Protein AF-A0A973RHQ4-F1 (afdb_monomer_lite)

Radius of gyration: 22.74 Å; chains: 1; bounding box: 66×50×47 Å

pLDDT: mean 82.03, std 20.17, range [34.41, 98.62]

Structure (mmCIF, N/CA/C/O backbone):
data_AF-A0A973RHQ4-F1
#
_entry.id   AF-A0A973RHQ4-F1
#
loop_
_atom_site.group_PDB
_atom_site.id
_atom_site.type_symbol
_atom_site.label_atom_id
_atom_site.label_alt_id
_atom_site.label_comp_id
_atom_site.label_asym_id
_atom_site.label_entity_id
_atom_site.label_seq_id
_atom_site.pdbx_PDB_ins_code
_atom_site.Cartn_x
_atom_site.Cartn_y
_atom_site.Cartn_z
_atom_site.occupancy
_atom_site.B_iso_or_equiv
_atom_site.auth_seq_id
_atom_site.auth_comp_id
_atom_site.auth_asym_id
_atom_site.auth_atom_id
_atom_site.pdbx_PDB_model_num
ATOM 1 N N . VAL A 1 1 ? -7.974 1.836 0.949 1.00 98.19 1 VAL A N 1
ATOM 2 C CA . VAL A 1 1 ? -6.810 2.090 0.070 1.00 98.19 1 VAL A CA 1
ATOM 3 C C . VAL A 1 1 ? -6.673 0.913 -0.870 1.00 98.19 1 VAL A C 1
ATOM 5 O O . VAL A 1 1 ? -6.621 -0.208 -0.385 1.00 98.19 1 VAL A O 1
ATOM 8 N N . CYS A 1 2 ? -6.648 1.154 -2.179 1.00 98.38 2 CYS A N 1
ATOM 9 C CA . CYS A 1 2 ? -6.473 0.110 -3.186 1.00 98.38 2 CYS A CA 1
ATOM 10 C C . CYS A 1 2 ? -5.189 0.371 -3.983 1.00 98.38 2 CYS A C 1
ATOM 12 O O . CYS A 1 2 ? -5.024 1.458 -4.533 1.00 98.38 2 CYS A O 1
ATOM 14 N N . GLY A 1 3 ? -4.282 -0.604 -3.999 1.00 98.25 3 GLY A N 1
ATOM 15 C CA . GLY A 1 3 ? -3.148 -0.677 -4.920 1.00 98.25 3 GLY A CA 1
ATOM 16 C C . GLY A 1 3 ? -3.445 -1.644 -6.065 1.00 98.25 3 GLY A C 1
ATOM 17 O O . GLY A 1 3 ? -4.442 -2.365 -6.027 1.00 98.25 3 GLY A O 1
ATOM 18 N N . HIS A 1 4 ? -2.582 -1.685 -7.078 1.00 98.62 4 HIS A N 1
ATOM 19 C CA . HIS A 1 4 ? -2.781 -2.563 -8.229 1.00 98.62 4 HIS A CA 1
ATOM 20 C C . HIS A 1 4 ? -1.465 -2.972 -8.897 1.00 98.62 4 HIS A C 1
ATOM 22 O O . HIS A 1 4 ? -0.461 -2.262 -8.793 1.00 98.62 4 HIS A O 1
ATOM 28 N N . SER A 1 5 ? -1.488 -4.100 -9.609 1.00 97.88 5 SER A N 1
ATOM 29 C CA . SER A 1 5 ? -0.369 -4.565 -10.436 1.00 97.88 5 SER A CA 1
ATOM 30 C C . SER A 1 5 ? -0.033 -3.547 -11.529 1.00 97.88 5 SER A C 1
ATOM 32 O O . SER A 1 5 ? -0.921 -2.843 -12.024 1.00 97.88 5 SER A O 1
ATOM 34 N N . GLY A 1 6 ? 1.230 -3.479 -11.953 1.00 96.38 6 GLY A N 1
ATOM 35 C CA . GLY A 1 6 ? 1.636 -2.602 -13.058 1.00 96.38 6 GLY A CA 1
ATOM 36 C C . GLY A 1 6 ? 1.546 -1.103 -12.736 1.00 96.38 6 GLY A C 1
ATOM 37 O O . GLY A 1 6 ? 1.461 -0.281 -13.645 1.00 96.38 6 GLY A O 1
ATOM 38 N N . CYS A 1 7 ? 1.544 -0.712 -11.456 1.00 97.56 7 CYS A N 1
ATOM 39 C CA . CYS A 1 7 ? 1.497 0.695 -11.065 1.00 97.56 7 CYS A CA 1
ATOM 40 C C . CYS A 1 7 ? 2.739 1.464 -11.544 1.00 97.56 7 CYS A C 1
ATOM 42 O O . CYS A 1 7 ? 3.828 1.315 -10.984 1.00 97.56 7 CYS A O 1
ATOM 44 N N . GLY A 1 8 ? 2.558 2.330 -12.547 1.00 96.44 8 GLY A N 1
ATOM 45 C CA . GLY A 1 8 ? 3.632 3.154 -13.111 1.00 96.44 8 GLY A CA 1
ATOM 46 C C . GLY A 1 8 ? 4.268 4.113 -12.099 1.00 96.44 8 GLY A C 1
ATOM 47 O O . GLY A 1 8 ? 5.448 4.421 -12.209 1.00 96.44 8 GLY A O 1
ATOM 48 N N . ALA A 1 9 ? 3.536 4.534 -11.060 1.00 95.62 9 ALA A N 1
ATOM 49 C CA . ALA A 1 9 ? 4.104 5.342 -9.979 1.00 95.62 9 ALA A CA 1
ATOM 50 C C . ALA A 1 9 ? 5.089 4.543 -9.110 1.00 95.62 9 ALA A C 1
ATOM 52 O O . ALA A 1 9 ? 6.131 5.071 -8.733 1.00 95.62 9 ALA A O 1
ATOM 53 N N . MET A 1 10 ? 4.783 3.272 -8.817 1.00 96.31 10 MET A N 1
ATOM 54 C CA . MET A 1 10 ? 5.698 2.391 -8.080 1.00 96.31 10 MET A CA 1
ATOM 55 C C . MET A 1 10 ? 6.918 2.040 -8.935 1.00 96.31 10 MET A C 1
ATOM 57 O O . MET A 1 10 ? 8.038 2.070 -8.438 1.00 96.31 10 MET A O 1
ATOM 61 N N . GLN A 1 11 ? 6.719 1.806 -10.236 1.00 95.19 11 GLN A N 1
ATOM 62 C CA . GLN A 1 11 ? 7.823 1.607 -11.177 1.00 95.19 11 GLN A CA 1
ATOM 63 C C . GLN A 1 11 ? 8.731 2.841 -11.251 1.00 95.19 11 GLN A C 1
ATOM 65 O O . GLN A 1 11 ? 9.949 2.718 -11.143 1.00 95.19 11 GLN A O 1
ATOM 70 N N . ALA A 1 12 ? 8.144 4.035 -11.374 1.00 93.50 12 ALA A N 1
ATOM 71 C CA . ALA A 1 12 ? 8.891 5.283 -11.354 1.00 93.50 12 ALA A CA 1
ATOM 72 C C . ALA A 1 12 ? 9.659 5.438 -10.038 1.00 93.50 12 ALA A C 1
ATOM 74 O O . ALA A 1 12 ? 10.835 5.768 -10.081 1.00 93.50 12 ALA A O 1
ATOM 75 N N . LEU A 1 13 ? 9.052 5.150 -8.883 1.00 92.06 13 LEU A N 1
ATOM 76 C CA . LEU A 1 13 ? 9.724 5.214 -7.580 1.00 92.06 13 LEU A CA 1
ATOM 77 C C . LEU A 1 13 ? 10.940 4.290 -7.475 1.00 92.06 13 LEU A C 1
ATOM 79 O O . LEU A 1 13 ? 11.978 4.730 -6.987 1.00 92.06 13 LEU A O 1
ATOM 83 N N . LEU A 1 14 ? 10.824 3.050 -7.954 1.00 92.31 14 LEU A N 1
ATOM 84 C CA . LEU A 1 14 ? 11.938 2.098 -7.991 1.00 92.31 14 LEU A CA 1
ATOM 85 C C . LEU A 1 14 ? 13.061 2.581 -8.916 1.00 92.31 14 LEU A C 1
ATOM 87 O O . LEU A 1 14 ? 14.230 2.527 -8.547 1.00 92.31 14 LEU A O 1
ATOM 91 N N . ALA A 1 15 ? 12.706 3.107 -10.090 1.00 88.31 15 ALA A N 1
ATOM 92 C CA . ALA A 1 15 ? 13.669 3.620 -11.063 1.00 88.31 15 ALA A CA 1
ATOM 93 C C . ALA A 1 15 ? 14.324 4.943 -10.632 1.00 88.31 15 ALA A C 1
ATOM 95 O O . ALA A 1 15 ? 15.446 5.234 -11.034 1.00 88.31 15 ALA A O 1
ATOM 96 N N . SER A 1 16 ? 13.631 5.752 -9.824 1.00 74.38 16 SER A N 1
ATOM 97 C CA . SER A 1 16 ? 14.055 7.113 -9.468 1.00 74.38 16 SER A CA 1
ATOM 98 C C . SER A 1 16 ? 15.206 7.165 -8.469 1.00 74.38 16 SER A C 1
ATOM 100 O O . SER A 1 16 ? 15.653 8.272 -8.183 1.00 74.38 16 SER A O 1
ATOM 102 N N . GLY A 1 17 ? 15.643 6.025 -7.910 1.00 59.28 17 GLY A N 1
ATOM 103 C CA . GLY A 1 17 ? 16.870 5.896 -7.116 1.00 59.28 17 GLY A CA 1
ATOM 104 C C . GLY A 1 17 ? 17.218 7.126 -6.276 1.00 59.28 17 GLY A C 1
ATOM 105 O O . GLY A 1 17 ? 18.283 7.688 -6.455 1.00 59.28 17 GLY A O 1
ATOM 106 N N . ALA A 1 18 ? 16.299 7.595 -5.426 1.00 51.12 18 ALA A N 1
ATOM 107 C CA . ALA A 1 18 ? 16.497 8.748 -4.545 1.00 51.12 18 ALA A CA 1
ATOM 108 C C . ALA A 1 18 ? 17.114 10.022 -5.177 1.00 51.12 18 ALA A C 1
ATOM 110 O O . ALA A 1 18 ? 17.717 10.776 -4.427 1.00 51.12 18 ALA A O 1
ATOM 111 N N . GLU A 1 19 ? 16.962 10.311 -6.476 1.00 50.84 19 GLU A N 1
ATOM 112 C CA . GLU A 1 19 ? 17.533 11.525 -7.089 1.00 50.84 19 GLU A CA 1
ATOM 113 C C . GLU A 1 19 ? 16.774 12.784 -6.615 1.00 50.84 19 GLU A C 1
ATOM 115 O O . GLU A 1 19 ? 15.674 13.087 -7.106 1.00 50.84 19 GLU A O 1
ATOM 120 N N . PRO A 1 20 ? 17.312 13.561 -5.652 1.00 52.47 20 PRO A N 1
ATOM 121 C CA . PRO A 1 20 ? 16.642 14.720 -5.094 1.00 52.47 20 PRO A CA 1
ATOM 122 C C . PRO A 1 20 ? 16.958 15.909 -6.007 1.00 52.47 20 PRO A C 1
ATOM 124 O O . PRO A 1 20 ? 17.849 16.704 -5.730 1.00 52.47 20 PRO A O 1
ATOM 127 N N . GLY A 1 21 ? 16.266 16.020 -7.143 1.00 56.09 21 GLY A N 1
ATOM 128 C CA . GLY A 1 21 ? 16.595 17.084 -8.102 1.00 56.09 21 GLY A CA 1
ATOM 129 C C . GLY A 1 21 ? 15.564 17.387 -9.183 1.00 56.09 21 GLY A C 1
ATOM 130 O O . GLY A 1 21 ? 15.474 18.532 -9.628 1.00 56.09 21 GLY A O 1
ATOM 131 N N . ALA A 1 22 ? 14.732 16.422 -9.584 1.00 61.78 22 ALA A N 1
ATOM 132 C CA . ALA A 1 22 ? 13.700 16.672 -10.586 1.00 61.78 22 ALA A CA 1
ATOM 133 C C . ALA A 1 22 ? 12.589 17.575 -10.012 1.00 61.78 22 ALA A C 1
ATOM 135 O O . ALA A 1 22 ? 11.753 17.144 -9.222 1.00 61.78 22 ALA A O 1
ATOM 136 N N . GLN A 1 23 ? 12.537 18.842 -10.432 1.00 70.94 23 GLN A N 1
ATOM 137 C CA . GLN A 1 23 ? 11.539 19.828 -9.980 1.00 70.94 23 GLN A CA 1
ATOM 138 C C . GLN A 1 23 ? 10.175 19.693 -10.690 1.00 70.94 23 GLN A C 1
ATOM 140 O O . GLN A 1 23 ? 9.426 20.663 -10.826 1.00 70.94 23 GLN A O 1
ATOM 145 N N . THR A 1 24 ? 9.811 18.493 -11.152 1.00 86.44 24 THR A N 1
ATOM 146 C CA . THR A 1 24 ? 8.516 18.280 -11.811 1.00 86.44 24 THR A CA 1
ATOM 147 C C . THR A 1 24 ? 7.395 18.118 -10.774 1.00 86.44 24 THR A C 1
ATOM 149 O O . THR A 1 24 ? 7.630 17.624 -9.665 1.00 86.44 24 THR A O 1
ATOM 152 N N . PRO A 1 25 ? 6.145 18.499 -11.099 1.00 89.12 25 PRO A N 1
ATOM 153 C CA . PRO A 1 25 ? 4.997 18.200 -10.242 1.00 89.12 25 PRO A CA 1
ATOM 154 C C . PRO A 1 25 ? 4.862 16.706 -9.915 1.00 89.12 25 PRO A C 1
ATOM 156 O O . PRO A 1 25 ? 4.522 16.360 -8.785 1.00 89.12 25 PRO A O 1
ATOM 159 N N . LEU A 1 26 ? 5.192 15.830 -10.871 1.00 87.19 26 LEU A N 1
ATOM 160 C CA . LEU A 1 26 ? 5.170 14.384 -10.672 1.00 87.19 26 LEU A CA 1
ATOM 161 C C . LEU A 1 26 ? 6.227 13.930 -9.660 1.00 87.19 26 LEU A C 1
ATOM 163 O O . LEU A 1 26 ? 5.889 13.216 -8.725 1.00 87.19 26 LEU A O 1
ATOM 167 N N . ALA A 1 27 ? 7.477 14.380 -9.781 1.00 86.50 27 ALA A N 1
ATOM 168 C CA . ALA A 1 27 ? 8.534 14.032 -8.828 1.00 86.50 27 ALA A CA 1
ATOM 169 C C . ALA A 1 27 ? 8.186 14.493 -7.403 1.00 86.50 27 ALA A C 1
ATOM 171 O O . ALA A 1 27 ? 8.344 13.750 -6.432 1.00 86.50 27 ALA A O 1
ATOM 172 N N . ARG A 1 28 ? 7.600 15.693 -7.282 1.00 88.56 28 ARG A N 1
ATOM 173 C CA . ARG A 1 28 ? 7.061 16.198 -6.015 1.00 88.56 28 ARG A CA 1
ATOM 174 C C . ARG A 1 28 ? 5.985 15.282 -5.434 1.00 88.56 28 ARG A C 1
ATOM 176 O O . ARG A 1 28 ? 5.971 15.090 -4.224 1.00 88.56 28 ARG A O 1
ATOM 183 N N . TRP A 1 29 ? 5.093 14.746 -6.257 1.00 92.44 29 TRP A N 1
ATOM 184 C CA . TRP A 1 29 ? 4.071 13.799 -5.817 1.00 92.44 29 TRP A CA 1
ATOM 185 C C . TRP A 1 29 ? 4.666 12.440 -5.413 1.00 92.44 29 TRP A C 1
ATOM 187 O O . TRP A 1 29 ? 4.347 11.934 -4.337 1.00 92.44 29 TRP A O 1
ATOM 197 N N . LEU A 1 30 ? 5.584 11.889 -6.219 1.00 92.75 30 LEU A N 1
ATOM 198 C CA . LEU A 1 30 ? 6.233 10.593 -5.970 1.00 92.75 30 LEU A CA 1
ATOM 199 C C . LEU A 1 30 ? 7.005 10.574 -4.645 1.00 92.75 30 LEU A C 1
ATOM 201 O O . LEU A 1 30 ? 6.8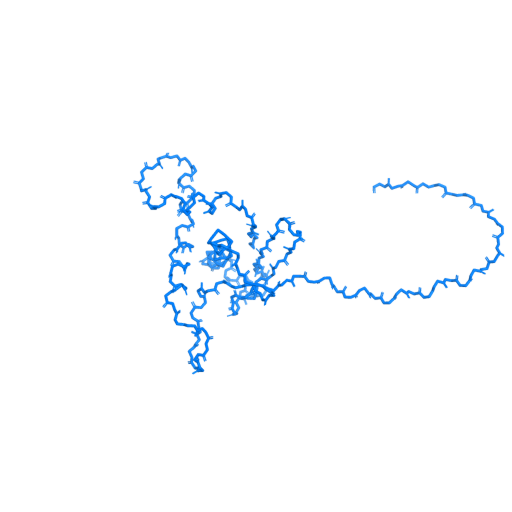78 9.610 -3.899 1.00 92.75 30 LEU A O 1
ATOM 205 N N . ARG A 1 31 ? 7.627 11.697 -4.264 1.00 90.75 31 ARG A N 1
ATOM 206 C CA . ARG A 1 31 ? 7.378 12.328 -2.957 1.00 90.75 31 ARG A CA 1
ATOM 207 C C . ARG A 1 31 ? 6.970 11.436 -1.781 1.00 90.75 31 ARG A C 1
ATOM 209 O O . ARG A 1 31 ? 7.707 11.095 -0.859 1.00 90.75 31 ARG A O 1
ATOM 216 N N . HIS A 1 32 ? 5.678 11.176 -1.789 1.00 93.25 32 HIS A N 1
ATOM 217 C CA . HIS A 1 32 ? 4.947 10.594 -0.684 1.00 93.25 32 HIS A CA 1
ATOM 218 C C . HIS A 1 32 ? 5.039 9.058 -0.646 1.00 93.25 32 HIS A C 1
ATOM 220 O O . HIS A 1 32 ? 4.566 8.447 0.310 1.00 93.25 32 HIS A O 1
ATOM 226 N N . GLY A 1 33 ? 5.671 8.440 -1.649 1.00 93.88 33 GLY A N 1
ATOM 227 C CA . GLY A 1 33 ? 5.970 7.009 -1.717 1.00 93.88 33 GLY A CA 1
ATOM 228 C C . GLY A 1 33 ? 7.343 6.610 -1.163 1.00 93.88 33 GLY A C 1
ATOM 229 O O . GLY A 1 33 ? 7.575 5.423 -0.949 1.00 93.88 33 GLY A O 1
ATOM 230 N N . TRP A 1 34 ? 8.238 7.560 -0.861 1.00 93.75 34 TRP A N 1
ATOM 231 C CA . TRP A 1 34 ? 9.539 7.266 -0.233 1.00 93.75 34 TRP A CA 1
ATOM 232 C C . TRP A 1 34 ? 9.431 6.478 1.087 1.00 93.75 34 TRP A C 1
ATOM 234 O O . TRP A 1 34 ? 10.189 5.522 1.259 1.00 93.75 34 TRP A O 1
ATOM 244 N N . PRO A 1 35 ? 8.487 6.783 2.003 1.00 94.31 35 PRO A N 1
ATOM 245 C CA . PRO A 1 35 ? 8.280 5.959 3.194 1.00 94.31 35 PRO A CA 1
ATOM 246 C C . PRO A 1 35 ? 7.963 4.490 2.874 1.00 94.31 35 PRO A C 1
ATOM 248 O O . PRO A 1 35 ? 8.396 3.605 3.608 1.00 94.31 35 PRO A O 1
ATOM 251 N N . SER A 1 36 ? 7.275 4.213 1.760 1.00 95.06 36 SER A N 1
ATOM 252 C CA . SER A 1 36 ? 6.987 2.844 1.312 1.00 95.06 36 SER A CA 1
ATOM 253 C C . SER A 1 36 ? 8.258 2.111 0.871 1.00 95.06 36 SER A C 1
ATOM 255 O O . SER A 1 36 ? 8.417 0.940 1.201 1.00 95.06 36 SER A O 1
ATOM 257 N N . LEU A 1 37 ? 9.201 2.796 0.207 1.00 93.25 37 LEU A N 1
ATOM 258 C CA . LEU A 1 37 ? 10.518 2.229 -0.131 1.00 93.25 37 LEU A CA 1
ATOM 259 C C . LEU A 1 37 ? 11.322 1.887 1.130 1.00 93.25 37 LEU A C 1
ATOM 261 O O . LEU A 1 37 ? 11.870 0.794 1.238 1.00 93.25 37 LEU A O 1
ATOM 265 N N . VAL A 1 38 ? 11.350 2.798 2.110 1.00 92.06 38 VAL A N 1
ATOM 266 C CA . VAL A 1 38 ? 12.040 2.573 3.393 1.00 92.06 38 VAL A CA 1
ATOM 267 C C . VAL A 1 38 ? 11.430 1.388 4.138 1.00 92.06 38 VAL A C 1
ATOM 269 O O . VAL A 1 38 ? 12.158 0.549 4.663 1.00 92.06 38 VAL A O 1
ATOM 272 N N . ARG A 1 39 ? 10.097 1.294 4.172 1.00 92.44 39 ARG A N 1
ATOM 273 C CA . ARG A 1 39 ? 9.387 0.168 4.785 1.00 92.44 39 ARG A CA 1
ATOM 274 C C . ARG A 1 39 ? 9.704 -1.154 4.090 1.00 92.44 39 ARG A C 1
ATOM 276 O O . ARG A 1 39 ? 10.004 -2.124 4.777 1.00 92.44 39 ARG A O 1
ATOM 283 N N . MET A 1 40 ? 9.687 -1.174 2.758 1.00 92.44 40 MET A N 1
ATOM 284 C CA . MET A 1 40 ? 10.024 -2.357 1.964 1.00 92.44 40 MET A CA 1
ATOM 285 C C . MET A 1 40 ? 11.461 -2.826 2.234 1.00 92.44 40 MET A C 1
ATOM 287 O O . MET A 1 40 ? 11.684 -4.012 2.451 1.00 92.44 40 MET A O 1
ATOM 291 N N . ALA A 1 41 ? 12.418 -1.894 2.290 1.00 89.94 41 ALA A N 1
ATOM 292 C CA . ALA A 1 41 ? 13.817 -2.204 2.576 1.00 89.94 41 ALA A CA 1
ATOM 293 C C . ALA A 1 41 ? 14.024 -2.768 3.991 1.00 89.94 41 ALA A C 1
ATOM 295 O O . ALA A 1 41 ? 14.811 -3.691 4.165 1.00 89.94 41 ALA A O 1
ATOM 296 N N . ARG A 1 42 ? 13.303 -2.250 4.996 1.00 86.88 42 ARG A N 1
ATOM 297 C CA . ARG A 1 42 ? 13.348 -2.777 6.373 1.00 86.88 42 ARG A CA 1
ATOM 298 C C . ARG A 1 42 ? 12.752 -4.177 6.477 1.00 86.88 42 ARG A C 1
ATOM 300 O O . ARG A 1 42 ? 13.354 -5.030 7.108 1.00 86.88 42 ARG A O 1
ATOM 307 N N . GLY A 1 43 ? 11.617 -4.426 5.821 1.00 79.50 43 GLY A N 1
ATOM 308 C CA . GLY A 1 43 ? 10.999 -5.755 5.805 1.00 79.50 43 GLY A CA 1
ATOM 309 C C . GLY A 1 43 ? 11.911 -6.829 5.204 1.00 79.50 43 GLY A C 1
ATOM 310 O O . GLY A 1 43 ? 11.899 -7.958 5.668 1.00 79.50 43 GLY A O 1
ATOM 311 N N . ALA A 1 44 ? 12.760 -6.468 4.237 1.00 72.50 44 ALA A N 1
ATOM 312 C CA . ALA A 1 44 ? 13.767 -7.375 3.679 1.00 72.50 44 ALA A CA 1
ATOM 313 C C . ALA A 1 44 ? 14.954 -7.662 4.627 1.00 72.50 44 ALA A C 1
ATOM 315 O O . ALA A 1 44 ? 15.733 -8.576 4.368 1.00 72.50 44 ALA A O 1
ATOM 316 N N . GLN A 1 45 ? 15.129 -6.861 5.684 1.00 64.81 45 GLN A N 1
ATOM 317 C CA . GLN A 1 45 ? 16.191 -7.011 6.686 1.00 64.81 45 GLN A CA 1
ATOM 318 C C . GLN A 1 45 ? 15.724 -7.760 7.942 1.00 64.81 45 GLN A C 1
ATOM 320 O O . GLN A 1 45 ? 16.569 -8.218 8.713 1.00 64.81 45 GLN A O 1
ATOM 325 N N . ASP A 1 46 ? 14.411 -7.882 8.158 1.00 58.78 46 ASP A N 1
ATOM 326 C CA . ASP A 1 46 ? 13.857 -8.635 9.281 1.00 58.78 46 ASP A CA 1
ATOM 327 C C . ASP A 1 46 ? 14.088 -10.150 9.063 1.00 58.78 46 ASP A C 1
ATOM 329 O O . ASP A 1 46 ? 13.929 -10.653 7.947 1.00 58.78 46 ASP A O 1
ATOM 333 N N . PRO A 1 47 ? 14.492 -10.912 10.099 1.00 51.66 47 PRO A N 1
ATOM 334 C CA . PRO A 1 47 ? 14.651 -12.357 9.980 1.00 51.66 47 PRO A CA 1
ATOM 335 C C . PRO A 1 47 ? 13.298 -13.034 9.679 1.00 51.66 47 PRO A C 1
ATOM 337 O O . PRO A 1 47 ? 12.261 -12.532 10.122 1.00 51.66 47 PRO A O 1
ATOM 340 N N . PRO A 1 48 ? 13.286 -14.183 8.969 1.00 49.38 48 PRO A N 1
ATOM 341 C CA . PRO A 1 48 ? 12.053 -14.830 8.531 1.00 49.38 48 PRO A CA 1
ATOM 342 C C . PRO A 1 48 ? 11.086 -15.065 9.691 1.00 49.38 48 PRO A C 1
ATOM 344 O O . PRO A 1 48 ? 11.470 -15.582 10.744 1.00 49.38 48 PRO A O 1
ATOM 347 N N . VAL A 1 49 ? 9.816 -14.715 9.477 1.00 49.94 49 VAL A N 1
ATOM 348 C CA . VAL A 1 49 ? 8.715 -14.998 10.402 1.00 49.94 49 VAL A CA 1
ATOM 349 C C . VAL A 1 49 ? 8.674 -16.507 10.671 1.00 49.94 49 VAL A C 1
ATOM 351 O O . VAL A 1 49 ? 8.352 -17.304 9.794 1.00 49.94 49 VAL A O 1
ATOM 354 N N . GLY A 1 50 ? 9.054 -16.898 11.889 1.00 46.00 50 GLY A N 1
ATOM 355 C CA . GLY A 1 50 ? 9.218 -18.303 12.276 1.00 46.00 50 GLY A CA 1
ATOM 356 C C . GLY A 1 50 ? 9.799 -18.523 13.676 1.00 46.00 50 GLY A C 1
ATOM 357 O O . GLY A 1 50 ? 9.693 -19.627 14.204 1.00 46.00 50 GLY A O 1
ATOM 358 N N . THR A 1 51 ? 10.362 -17.497 14.321 1.00 42.84 51 THR A N 1
ATOM 359 C CA . THR A 1 51 ? 10.784 -17.566 15.728 1.00 42.84 51 THR A CA 1
ATOM 360 C C . THR A 1 51 ? 9.576 -17.373 16.656 1.00 42.84 51 THR A C 1
ATOM 362 O O . THR A 1 51 ? 8.962 -16.302 16.637 1.00 42.84 51 THR A O 1
ATOM 365 N N . PRO A 1 52 ? 9.205 -18.359 17.495 1.00 39.25 52 PRO A N 1
ATOM 366 C CA . PRO A 1 52 ? 8.124 -18.184 18.459 1.00 39.25 52 PRO A CA 1
ATOM 367 C C . PRO A 1 52 ? 8.488 -17.087 19.470 1.00 39.25 52 PRO A C 1
ATOM 369 O O . PRO A 1 52 ? 9.511 -17.182 20.143 1.00 39.25 52 PRO A O 1
ATOM 372 N N . GLY A 1 53 ? 7.644 -16.059 19.596 1.00 39.81 53 GLY A N 1
ATOM 373 C CA . GLY A 1 53 ? 7.750 -15.051 20.660 1.00 39.81 53 GLY A CA 1
ATOM 374 C C . GLY A 1 53 ? 8.188 -13.647 20.237 1.00 39.81 53 GLY A C 1
ATOM 375 O O . GLY A 1 53 ? 8.253 -12.770 21.096 1.00 39.81 53 GLY A O 1
ATOM 376 N N . THR A 1 54 ? 8.434 -13.386 18.950 1.00 41.56 54 THR A N 1
ATOM 377 C CA . THR A 1 54 ? 8.644 -12.015 18.452 1.00 41.56 54 THR A CA 1
ATOM 378 C C . THR A 1 54 ? 7.457 -11.609 17.579 1.00 41.56 54 THR A C 1
ATOM 380 O O . THR A 1 54 ? 7.232 -12.246 16.550 1.00 41.56 54 THR A O 1
ATOM 383 N N . PRO A 1 55 ? 6.665 -10.583 17.949 1.00 41.38 55 PRO A N 1
ATOM 384 C CA . PRO A 1 55 ? 5.704 -9.993 17.028 1.00 41.38 55 PRO A CA 1
ATOM 385 C C . PRO A 1 55 ? 6.496 -9.476 15.826 1.00 41.38 55 PRO A C 1
ATOM 387 O O . PRO A 1 55 ? 7.285 -8.543 15.974 1.00 41.38 55 PRO A O 1
ATOM 390 N N . GLY A 1 56 ? 6.353 -10.120 14.666 1.00 44.75 56 GLY A N 1
ATOM 391 C CA . GLY A 1 56 ? 6.981 -9.645 13.438 1.00 44.75 56 GLY A CA 1
ATOM 392 C C . GLY A 1 56 ? 6.578 -8.191 13.219 1.00 44.75 56 GLY A C 1
ATOM 393 O O . GLY A 1 56 ? 5.400 -7.843 13.326 1.00 44.75 56 GLY A O 1
ATOM 394 N N . THR A 1 57 ? 7.547 -7.321 12.967 1.00 44.44 57 THR A N 1
ATOM 395 C CA . THR A 1 57 ? 7.360 -5.877 12.824 1.00 44.44 57 THR A CA 1
ATOM 396 C C . THR A 1 57 ? 6.682 -5.504 11.505 1.00 44.44 57 THR A C 1
ATOM 398 O O . THR A 1 57 ? 7.168 -4.633 10.807 1.00 44.44 57 THR A O 1
ATOM 401 N N . GLY A 1 58 ? 5.553 -6.132 11.144 1.00 50.06 58 GLY A N 1
ATOM 402 C CA . GLY A 1 58 ? 4.571 -5.659 10.149 1.00 50.06 58 GLY A CA 1
ATOM 403 C C . GLY A 1 58 ? 5.122 -5.129 8.815 1.00 50.06 58 GLY A C 1
ATOM 404 O O . GLY A 1 58 ? 4.491 -4.266 8.192 1.00 50.06 58 GLY A O 1
ATOM 405 N N . GLY A 1 59 ? 6.322 -5.560 8.421 1.00 53.50 59 GLY A N 1
ATOM 406 C CA . GLY A 1 59 ? 7.118 -4.947 7.361 1.00 53.50 59 GLY A CA 1
ATOM 407 C C . GLY A 1 59 ? 7.034 -5.703 6.045 1.00 53.50 59 GLY A C 1
ATOM 408 O O . GLY A 1 59 ? 7.055 -5.078 4.984 1.00 53.50 59 GLY A O 1
ATOM 409 N N . GLU A 1 60 ? 6.886 -7.024 6.102 1.00 75.25 60 GLU A N 1
ATOM 410 C CA . GLU A 1 60 ? 6.824 -7.857 4.910 1.00 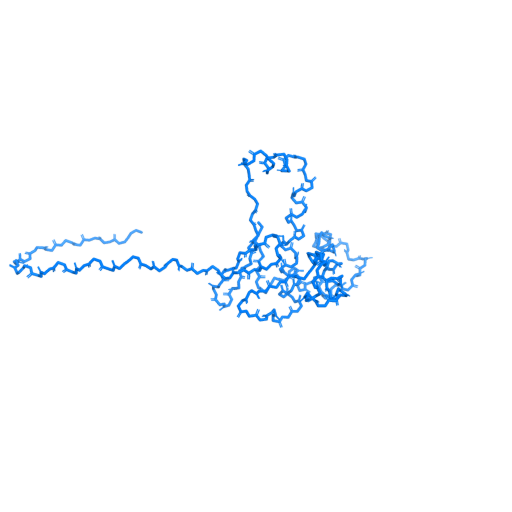75.25 60 GLU A CA 1
ATOM 411 C C . GLU A 1 60 ? 5.373 -8.045 4.459 1.00 75.25 60 GLU A C 1
ATOM 413 O O . GLU A 1 60 ? 4.594 -8.776 5.064 1.00 75.25 60 GLU A O 1
ATOM 418 N N . ALA A 1 61 ? 4.996 -7.338 3.394 1.00 87.88 61 ALA A N 1
ATOM 419 C CA . ALA A 1 61 ? 3.729 -7.582 2.726 1.00 87.88 61 ALA A CA 1
ATOM 420 C C . ALA A 1 61 ? 3.818 -8.891 1.928 1.00 87.88 61 ALA A C 1
ATOM 422 O O . ALA A 1 61 ? 4.716 -9.046 1.097 1.00 87.88 61 ALA A O 1
ATOM 423 N N . ALA A 1 62 ? 2.871 -9.799 2.150 1.00 92.75 62 ALA A N 1
ATOM 424 C CA . ALA A 1 62 ? 2.817 -11.097 1.480 1.00 92.75 62 ALA A CA 1
ATOM 425 C C . ALA A 1 62 ? 1.427 -11.359 0.892 1.00 92.75 62 ALA A C 1
ATOM 427 O O . ALA A 1 62 ? 0.427 -10.841 1.385 1.00 92.75 62 ALA A O 1
ATOM 428 N N . LEU A 1 63 ? 1.359 -12.185 -0.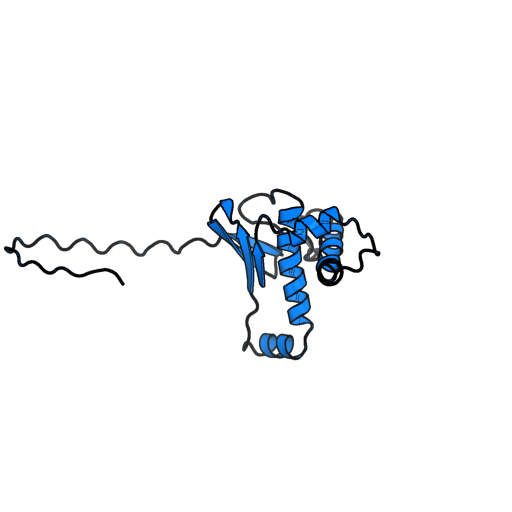151 1.00 95.50 63 LEU A N 1
ATOM 429 C CA . LEU A 1 63 ? 0.109 -12.749 -0.660 1.00 95.50 63 LEU A CA 1
ATOM 430 C C . LEU A 1 63 ? -0.053 -14.160 -0.077 1.00 95.50 63 LEU A C 1
ATOM 432 O O . LEU A 1 63 ? 0.915 -14.913 -0.022 1.00 95.50 63 LEU A O 1
ATOM 436 N N . ALA A 1 64 ? -1.260 -14.521 0.361 1.00 93.81 64 ALA A N 1
ATOM 437 C CA . ALA A 1 64 ? -1.500 -15.807 1.028 1.00 93.81 64 ALA A CA 1
ATOM 438 C C . ALA A 1 64 ? -1.298 -17.019 0.098 1.00 93.81 64 ALA A C 1
ATOM 440 O O . ALA A 1 64 ? -0.725 -18.028 0.498 1.00 93.81 64 ALA A O 1
ATOM 441 N N . ASP A 1 65 ? -1.763 -16.903 -1.148 1.00 90.50 65 ASP A N 1
ATOM 442 C CA . ASP A 1 65 ? -1.934 -18.055 -2.044 1.00 90.50 65 ASP A CA 1
ATOM 443 C C . ASP A 1 65 ? -0.795 -18.214 -3.061 1.00 90.50 65 ASP A C 1
ATOM 445 O O . ASP A 1 65 ? -0.743 -19.205 -3.789 1.00 90.50 65 ASP A O 1
ATOM 449 N N . ARG A 1 66 ? 0.099 -17.225 -3.165 1.00 93.81 66 ARG A N 1
ATOM 450 C CA . ARG A 1 66 ? 1.210 -17.233 -4.123 1.00 93.81 66 ARG A CA 1
ATOM 451 C C . ARG A 1 66 ? 2.354 -16.334 -3.660 1.00 93.81 66 ARG A C 1
ATOM 453 O O . ARG A 1 66 ? 2.113 -15.398 -2.904 1.00 93.81 66 ARG A O 1
ATOM 460 N N . PRO A 1 67 ? 3.587 -16.546 -4.144 1.00 93.75 67 PRO A N 1
ATOM 461 C CA . PRO A 1 67 ? 4.655 -15.584 -3.914 1.00 93.75 67 PRO A CA 1
ATOM 462 C C . PRO A 1 67 ? 4.347 -14.230 -4.568 1.00 93.75 67 PRO A C 1
ATOM 464 O O . PRO A 1 67 ? 3.633 -14.144 -5.573 1.00 93.75 67 PRO A O 1
ATOM 467 N N . VAL A 1 68 ? 4.934 -13.177 -4.001 1.00 94.88 68 VAL A N 1
ATOM 468 C CA . VAL A 1 68 ? 5.013 -11.851 -4.625 1.00 94.88 68 VAL A CA 1
ATOM 469 C C . VAL A 1 68 ? 5.944 -11.941 -5.836 1.00 94.88 68 VAL A C 1
ATOM 471 O O . VAL A 1 68 ? 7.048 -12.469 -5.716 1.00 94.88 68 VAL A O 1
ATOM 474 N N . ALA A 1 69 ? 5.488 -11.461 -6.991 1.00 94.12 69 ALA A N 1
ATOM 475 C CA . ALA A 1 69 ? 6.130 -11.700 -8.280 1.00 94.12 69 ALA A CA 1
ATOM 476 C C . ALA A 1 69 ? 7.442 -10.921 -8.457 1.00 94.12 69 ALA A C 1
ATOM 478 O O . ALA A 1 69 ? 8.429 -11.478 -8.933 1.00 94.12 69 ALA A O 1
ATOM 479 N N . ASP A 1 70 ? 7.455 -9.643 -8.075 1.00 94.62 70 ASP A N 1
ATOM 480 C CA . ASP A 1 70 ? 8.597 -8.745 -8.238 1.00 94.62 70 ASP A CA 1
ATOM 481 C C . ASP A 1 70 ? 8.571 -7.582 -7.224 1.00 94.62 70 ASP A C 1
ATOM 483 O O . ASP A 1 70 ? 7.646 -7.437 -6.414 1.00 94.62 70 ASP A O 1
ATOM 487 N N . ASP A 1 71 ? 9.604 -6.735 -7.257 1.00 95.00 71 ASP A N 1
ATOM 488 C CA . ASP A 1 71 ? 9.725 -5.568 -6.375 1.00 95.00 71 ASP A CA 1
ATOM 489 C C . ASP A 1 71 ? 8.649 -4.506 -6.630 1.00 95.00 71 ASP A C 1
ATOM 491 O O . ASP A 1 71 ? 8.281 -3.766 -5.716 1.00 95.00 71 ASP A O 1
ATOM 495 N N . GLN A 1 72 ? 8.109 -4.419 -7.850 1.00 96.19 72 GLN A N 1
ATOM 496 C CA . GLN A 1 72 ? 7.037 -3.478 -8.163 1.00 96.19 72 GLN A CA 1
ATOM 497 C C . GLN A 1 72 ? 5.728 -3.903 -7.490 1.00 96.19 72 GLN A C 1
ATOM 499 O O . GLN A 1 72 ? 5.030 -3.062 -6.909 1.00 96.19 72 GLN A O 1
ATOM 504 N N . GLU A 1 73 ? 5.390 -5.190 -7.543 1.00 97.00 73 GLU A N 1
ATOM 505 C CA . GLU A 1 73 ? 4.262 -5.765 -6.819 1.00 97.00 73 GLU A CA 1
ATOM 506 C C . GLU A 1 73 ? 4.466 -5.623 -5.310 1.00 97.00 73 GLU A C 1
ATOM 508 O O . GLU A 1 73 ? 3.580 -5.113 -4.618 1.00 97.00 73 GLU A O 1
ATOM 513 N N . ARG A 1 74 ? 5.660 -5.956 -4.805 1.00 96.31 74 ARG A N 1
ATOM 514 C CA . ARG A 1 74 ? 6.009 -5.786 -3.389 1.00 96.31 74 ARG A CA 1
ATOM 515 C C . ARG A 1 74 ? 5.811 -4.346 -2.927 1.00 96.31 74 ARG A C 1
ATOM 517 O O . ARG A 1 74 ? 5.118 -4.107 -1.938 1.00 96.31 74 ARG A O 1
ATOM 524 N N . LEU A 1 75 ? 6.361 -3.376 -3.658 1.00 96.69 75 LEU A N 1
ATOM 525 C CA . LEU A 1 75 ? 6.219 -1.962 -3.328 1.00 96.69 75 LEU A CA 1
ATOM 526 C C . LEU A 1 75 ? 4.756 -1.512 -3.394 1.00 96.69 75 LEU A C 1
ATOM 528 O O . LEU A 1 75 ? 4.326 -0.715 -2.562 1.00 96.69 75 LEU A O 1
ATOM 532 N N . SER A 1 76 ? 3.969 -2.045 -4.332 1.00 98.00 76 SER A N 1
ATOM 533 C CA . SER A 1 76 ? 2.534 -1.756 -4.429 1.00 98.00 76 SER A CA 1
ATOM 534 C C . SER A 1 76 ? 1.774 -2.229 -3.184 1.00 98.00 76 SER A C 1
ATOM 536 O O . SER A 1 76 ? 0.977 -1.462 -2.639 1.00 98.00 76 SER A O 1
ATOM 538 N N . LEU A 1 77 ? 2.052 -3.441 -2.693 1.00 97.94 77 LEU A N 1
ATOM 539 C CA . LEU A 1 77 ? 1.465 -3.991 -1.464 1.00 97.94 77 LEU A CA 1
ATOM 540 C C . LEU A 1 77 ? 1.891 -3.195 -0.220 1.00 97.94 77 LEU A C 1
ATOM 542 O O . LEU A 1 77 ? 1.048 -2.738 0.557 1.00 97.94 77 LEU A O 1
ATOM 546 N N . VAL A 1 78 ? 3.196 -2.950 -0.067 1.00 97.00 78 VAL A N 1
ATOM 547 C CA . VAL A 1 78 ? 3.755 -2.162 1.043 1.00 97.00 78 VAL A CA 1
ATOM 548 C C . VAL A 1 78 ? 3.177 -0.748 1.053 1.00 97.00 78 VAL A C 1
ATOM 550 O O . VAL A 1 78 ? 2.833 -0.215 2.110 1.00 97.00 78 VAL A O 1
ATOM 553 N N . ASN A 1 79 ? 3.004 -0.140 -0.122 1.00 97.75 79 ASN A N 1
ATOM 554 C CA . ASN A 1 79 ? 2.421 1.187 -0.234 1.00 97.75 79 ASN A CA 1
ATOM 555 C C . ASN A 1 79 ? 0.962 1.217 0.244 1.00 97.75 79 ASN A C 1
ATOM 557 O O . ASN A 1 79 ? 0.576 2.180 0.899 1.00 97.75 79 ASN A O 1
ATOM 561 N N . VAL A 1 80 ? 0.159 0.173 0.003 1.00 98.38 80 VAL A N 1
ATOM 562 C CA . VAL A 1 80 ? -1.206 0.091 0.562 1.00 98.38 80 VAL A CA 1
ATOM 563 C C . VAL A 1 80 ? -1.172 0.179 2.088 1.00 98.38 80 VAL A C 1
ATOM 565 O O . VAL A 1 80 ? -1.909 0.978 2.668 1.00 98.38 80 VAL A O 1
ATOM 568 N N . MET A 1 81 ? -0.291 -0.589 2.734 1.00 97.00 81 MET A N 1
ATOM 569 C CA . MET A 1 81 ? -0.124 -0.575 4.192 1.00 97.00 81 MET A CA 1
ATOM 570 C C . MET A 1 81 ? 0.340 0.801 4.685 1.00 97.00 81 MET A C 1
ATOM 572 O O . MET A 1 81 ? -0.264 1.365 5.597 1.00 97.00 81 MET A O 1
ATOM 576 N N . GLN A 1 82 ? 1.348 1.383 4.029 1.00 97.00 82 GLN A N 1
ATOM 577 C CA . GLN A 1 82 ? 1.888 2.696 4.377 1.00 97.00 82 GLN A CA 1
ATOM 578 C C . GLN A 1 82 ? 0.836 3.810 4.273 1.00 97.00 82 GLN A C 1
ATOM 580 O O . GLN A 1 82 ? 0.742 4.658 5.159 1.00 97.00 82 GLN A O 1
ATOM 585 N N . GLN A 1 83 ? 0.007 3.811 3.224 1.00 97.88 83 GLN A N 1
ATOM 586 C CA . GLN A 1 83 ? -1.037 4.827 3.079 1.00 97.88 83 GLN A CA 1
ATOM 587 C C . GLN A 1 83 ? -2.179 4.644 4.090 1.00 97.88 83 GLN A C 1
ATOM 589 O O . GLN A 1 83 ? -2.788 5.629 4.504 1.00 97.88 83 GLN A O 1
ATOM 594 N N . LEU A 1 84 ? -2.469 3.417 4.535 1.00 97.81 84 LEU A N 1
ATOM 595 C CA . LEU A 1 84 ? -3.400 3.197 5.648 1.00 97.81 84 LEU A CA 1
ATOM 596 C C . LEU A 1 84 ? -2.854 3.755 6.969 1.00 97.81 84 LEU A C 1
ATOM 598 O O . LEU A 1 84 ? -3.619 4.320 7.756 1.00 97.81 84 LEU A O 1
ATOM 602 N N . ASP A 1 85 ? -1.546 3.645 7.200 1.00 96.25 85 ASP A N 1
ATOM 603 C CA . ASP A 1 85 ? -0.896 4.248 8.367 1.00 96.25 85 ASP A CA 1
ATOM 604 C C . ASP A 1 85 ? -0.923 5.777 8.287 1.00 96.25 85 ASP A C 1
ATOM 606 O O . ASP A 1 85 ? -1.273 6.434 9.268 1.00 96.25 85 ASP A O 1
ATOM 610 N N . HIS A 1 86 ? -0.689 6.355 7.102 1.00 97.44 86 HIS A N 1
ATOM 611 C CA . HIS A 1 86 ? -0.883 7.791 6.883 1.00 97.44 86 HIS A CA 1
ATOM 612 C C . HIS A 1 86 ? -2.317 8.225 7.199 1.00 97.44 86 HIS A C 1
ATOM 614 O O . HIS A 1 86 ? -2.510 9.165 7.968 1.00 97.44 86 HIS A O 1
ATOM 620 N N . LEU A 1 87 ? -3.329 7.521 6.680 1.00 98.12 87 LEU A N 1
ATOM 621 C CA . LEU A 1 87 ? -4.727 7.818 7.002 1.00 98.12 87 LEU A CA 1
ATOM 622 C C . LEU A 1 87 ? -4.981 7.776 8.512 1.00 98.12 87 LEU A C 1
ATOM 624 O O . LEU A 1 87 ? -5.585 8.699 9.053 1.00 98.12 87 LEU A O 1
ATOM 628 N N . THR A 1 88 ? -4.480 6.747 9.196 1.00 97.19 88 THR A N 1
ATOM 629 C CA . THR A 1 88 ? -4.666 6.569 10.645 1.00 97.19 88 THR A CA 1
ATOM 630 C C . THR A 1 88 ? -3.934 7.645 11.456 1.00 97.19 88 THR A C 1
ATOM 632 O O . THR A 1 88 ? -4.375 7.983 12.550 1.00 97.19 88 THR A O 1
ATOM 635 N N . SER A 1 89 ? -2.872 8.255 10.921 1.00 97.25 89 SER A N 1
ATOM 636 C CA . SER A 1 89 ? -2.164 9.356 11.593 1.00 97.25 89 SER A CA 1
ATOM 637 C C . SER A 1 89 ? -3.000 10.640 11.727 1.00 97.25 89 SER A C 1
ATOM 639 O O . SER A 1 89 ? -2.716 11.479 12.582 1.00 97.25 89 SER A O 1
ATOM 641 N N . HIS A 1 90 ? -4.065 10.800 10.933 1.00 98.31 90 HIS A N 1
ATOM 642 C CA . HIS A 1 90 ? -4.943 11.964 11.020 1.00 98.31 90 HIS A CA 1
ATOM 643 C C . HIS A 1 90 ? -5.952 11.830 12.179 1.00 98.31 90 HIS A C 1
ATOM 645 O O . HIS A 1 90 ? -6.762 10.898 12.164 1.00 98.31 90 HIS A O 1
ATOM 651 N N . PRO A 1 91 ? -6.032 12.800 13.121 1.00 98.38 91 PRO A N 1
ATOM 652 C CA . PRO A 1 91 ? -6.903 12.703 14.302 1.00 98.38 91 PRO A CA 1
ATOM 653 C C . PRO A 1 91 ? -8.382 12.453 13.984 1.00 98.38 91 PRO A C 1
ATOM 655 O O . PRO A 1 91 ? -9.093 11.762 14.709 1.00 98.38 91 PRO A O 1
ATOM 658 N N . CYS A 1 92 ? -8.868 13.012 12.875 1.00 98.38 92 CYS A N 1
ATOM 659 C CA . CYS A 1 92 ? -10.257 12.846 12.463 1.00 98.38 92 CYS A CA 1
ATOM 660 C C . CYS A 1 92 ? -10.579 11.423 11.967 1.00 98.38 92 CYS A C 1
ATOM 662 O O . CYS A 1 92 ? -11.739 11.009 12.042 1.00 98.38 92 CYS A O 1
ATOM 664 N N . VAL A 1 93 ? -9.574 10.698 11.471 1.00 98.50 93 VAL A N 1
ATOM 665 C CA . VAL A 1 93 ? -9.683 9.318 10.992 1.00 98.50 93 VAL A CA 1
ATOM 666 C C . VAL A 1 93 ? -9.517 8.367 12.167 1.00 98.50 93 VAL A C 1
ATOM 668 O O . VAL A 1 93 ? -10.427 7.580 12.415 1.00 98.50 93 VAL A O 1
ATOM 671 N N . SER A 1 94 ? -8.426 8.481 12.935 1.00 98.06 94 SER A N 1
ATOM 672 C CA . SER A 1 94 ? -8.167 7.603 14.086 1.00 98.06 94 SER A CA 1
ATOM 673 C C . SER A 1 94 ? -9.306 7.621 15.097 1.00 98.06 94 SER A C 1
ATOM 675 O O . SER A 1 94 ? -9.742 6.557 15.527 1.00 98.06 94 SER A O 1
ATOM 677 N N . ARG A 1 95 ? -9.864 8.801 15.401 1.00 98.50 95 ARG A N 1
ATOM 678 C CA . ARG A 1 95 ? -11.038 8.920 16.275 1.00 98.50 95 ARG A CA 1
ATOM 679 C C . ARG A 1 95 ? -12.225 8.107 15.756 1.00 98.50 95 ARG A C 1
ATOM 681 O O . ARG A 1 95 ? -12.808 7.336 16.503 1.00 98.50 95 ARG A O 1
ATOM 688 N N . ARG A 1 96 ? -12.574 8.242 14.473 1.00 98.62 96 ARG A N 1
ATOM 689 C CA . ARG A 1 96 ? -13.729 7.532 13.895 1.00 98.62 96 ARG A CA 1
ATOM 690 C C . ARG A 1 96 ? -13.505 6.027 13.795 1.00 98.62 96 ARG A C 1
ATOM 692 O O . ARG A 1 96 ? -14.466 5.277 13.918 1.00 98.62 96 ARG A O 1
ATOM 699 N N . VAL A 1 97 ? -12.264 5.597 13.574 1.00 97.88 97 VAL A N 1
ATOM 700 C CA . VAL A 1 97 ? -11.891 4.178 13.623 1.00 97.88 97 VAL A CA 1
ATOM 701 C C . VAL A 1 97 ? -12.049 3.640 15.046 1.00 97.88 97 VAL A C 1
ATOM 703 O O . VAL A 1 97 ? -12.703 2.619 15.229 1.00 97.88 97 VAL A O 1
ATOM 706 N N . ALA A 1 98 ? -11.536 4.352 16.055 1.00 97.44 98 ALA A N 1
ATOM 707 C CA . ALA A 1 98 ? -11.657 3.964 17.464 1.00 97.44 98 ALA A CA 1
ATOM 708 C C . ALA A 1 98 ? -13.119 3.913 17.947 1.00 97.44 98 ALA A C 1
ATOM 710 O O . ALA A 1 98 ? -13.483 3.050 18.736 1.00 97.44 98 ALA A O 1
ATOM 711 N N . GLU A 1 99 ? -13.970 4.802 17.435 1.00 98.25 99 GLU A N 1
ATOM 712 C CA . GLU A 1 99 ? -15.416 4.814 17.697 1.00 98.25 99 GLU A CA 1
ATOM 713 C C . GLU A 1 99 ? -16.195 3.734 16.917 1.00 98.25 99 GLU A C 1
ATOM 715 O O . GLU A 1 99 ? -17.414 3.645 17.053 1.00 98.25 99 GLU A O 1
ATOM 720 N N . GLY A 1 100 ? -15.548 2.959 16.038 1.00 97.94 100 GLY A N 1
ATOM 721 C CA . GLY A 1 100 ? -16.219 1.982 15.171 1.00 97.94 100 GLY A CA 1
ATOM 722 C C . GLY A 1 100 ? -17.087 2.601 14.065 1.00 97.94 100 GLY A C 1
ATOM 723 O O . GLY A 1 100 ? -17.854 1.904 13.407 1.00 97.94 100 GLY A O 1
ATOM 724 N N . ARG A 1 101 ? -16.971 3.913 13.830 1.00 98.31 101 ARG A N 1
ATOM 725 C CA . ARG A 1 101 ? -17.749 4.676 12.835 1.00 98.31 101 ARG A CA 1
ATOM 726 C C . ARG A 1 101 ? -17.094 4.747 11.457 1.00 98.31 101 ARG A C 1
ATOM 728 O O . ARG A 1 101 ? -17.685 5.295 10.528 1.00 98.31 101 ARG A O 1
ATOM 735 N N . LEU A 1 102 ? -15.862 4.264 11.336 1.00 98.25 102 LEU A N 1
ATOM 736 C CA . LEU A 1 102 ? -15.111 4.188 10.091 1.00 98.25 102 LEU A CA 1
ATOM 737 C C . LEU A 1 102 ? -14.299 2.897 10.075 1.00 98.25 102 LEU A C 1
ATOM 739 O O . LEU A 1 102 ? -13.571 2.610 11.020 1.00 98.25 102 LEU A O 1
ATOM 743 N N . GLN A 1 103 ? -14.375 2.164 8.970 1.00 97.19 103 GLN A N 1
ATOM 744 C CA . GLN A 1 103 ? -13.495 1.034 8.703 1.00 97.19 103 GLN A CA 1
ATOM 745 C C . GLN A 1 103 ? -12.520 1.409 7.591 1.00 97.19 103 GLN A C 1
ATOM 747 O O . GLN A 1 103 ? -12.916 1.957 6.561 1.00 97.19 103 GLN A O 1
ATOM 752 N N . LEU A 1 104 ? -11.239 1.110 7.795 1.00 97.62 104 LEU A N 1
ATOM 753 C CA . LEU A 1 104 ? -10.211 1.273 6.775 1.00 97.62 104 LEU A CA 1
ATOM 754 C C . LEU A 1 104 ? -9.836 -0.096 6.224 1.00 97.62 104 LEU A C 1
ATOM 756 O O . LEU A 1 104 ? -9.376 -0.957 6.966 1.00 97.62 104 LEU A O 1
ATOM 760 N N . GLN A 1 105 ? -10.002 -0.265 4.916 1.00 97.94 105 GLN A N 1
ATOM 761 C CA . GLN A 1 105 ? -9.670 -1.500 4.213 1.00 97.94 105 GLN A CA 1
ATOM 762 C C . GLN A 1 105 ? -8.470 -1.290 3.290 1.00 97.94 105 GLN A C 1
ATOM 764 O O . GLN A 1 105 ? -8.371 -0.258 2.613 1.00 97.94 105 GLN A O 1
ATOM 769 N N . GLY A 1 106 ? -7.562 -2.263 3.267 1.00 98.25 106 GLY A N 1
ATOM 770 C CA . GLY A 1 106 ? -6.475 -2.360 2.298 1.00 98.25 106 GLY A CA 1
ATOM 771 C C . GLY A 1 106 ? -6.812 -3.399 1.242 1.00 98.25 106 GLY A C 1
ATOM 772 O O . GLY A 1 106 ? -7.237 -4.495 1.585 1.00 98.25 106 GLY A O 1
ATOM 773 N N . MET A 1 107 ? -6.619 -3.057 -0.027 1.00 98.44 107 MET A N 1
ATOM 774 C CA . MET A 1 107 ? -6.847 -3.966 -1.144 1.00 98.44 107 MET A CA 1
ATOM 775 C C . MET A 1 107 ? -5.701 -3.871 -2.147 1.00 98.44 107 MET A C 1
ATOM 777 O O . MET A 1 107 ? -5.162 -2.788 -2.378 1.00 98.44 107 MET A O 1
ATOM 781 N N . TYR A 1 108 ? -5.368 -4.988 -2.779 1.00 98.56 108 TYR A N 1
ATOM 782 C CA . TYR A 1 108 ? -4.512 -5.055 -3.955 1.00 98.56 108 TYR A CA 1
ATOM 783 C C . TYR A 1 108 ? -5.271 -5.722 -5.099 1.00 98.56 108 TYR A C 1
ATOM 785 O O . TYR A 1 108 ? -5.908 -6.749 -4.894 1.00 98.56 108 TYR A O 1
ATOM 793 N N . PHE A 1 109 ? -5.231 -5.136 -6.292 1.00 98.44 109 PHE A N 1
ATOM 794 C CA . PHE A 1 109 ? -5.893 -5.685 -7.469 1.00 98.44 109 PHE A CA 1
ATOM 795 C C . PHE A 1 109 ? -4.874 -6.076 -8.538 1.00 98.44 109 PHE A C 1
ATOM 797 O O . PHE A 1 109 ? -4.188 -5.224 -9.108 1.00 98.44 109 PHE A O 1
ATOM 804 N N . HIS A 1 110 ? -4.786 -7.369 -8.831 1.00 97.69 110 HIS A N 1
ATOM 805 C CA . HIS A 1 110 ? -3.986 -7.872 -9.933 1.00 97.69 110 HIS A CA 1
ATOM 806 C C . HIS A 1 110 ? -4.785 -7.772 -11.237 1.00 97.69 110 HIS A C 1
ATOM 808 O O . HIS A 1 110 ? -5.684 -8.570 -11.498 1.00 97.69 110 HIS A O 1
ATOM 814 N N . VAL A 1 111 ? -4.452 -6.778 -12.062 1.00 96.75 111 VAL A N 1
ATOM 815 C CA . VAL A 1 111 ? -5.193 -6.416 -13.279 1.00 96.75 111 VAL A CA 1
ATOM 816 C C . VAL A 1 111 ? -5.163 -7.543 -14.309 1.00 96.75 111 VAL A C 1
ATOM 818 O O . VAL A 1 111 ? -6.203 -7.878 -14.864 1.00 96.75 111 VAL A O 1
ATOM 821 N N . GLY A 1 112 ? -4.000 -8.163 -14.536 1.00 95.00 112 GLY A N 1
ATOM 822 C CA . GLY A 1 112 ? -3.845 -9.217 -15.548 1.00 95.00 112 GLY A CA 1
ATOM 823 C C . GLY A 1 112 ? -4.588 -10.518 -15.225 1.00 95.00 112 GLY A C 1
ATOM 824 O O . GLY A 1 112 ? -4.956 -11.251 -16.133 1.00 95.00 112 GLY A O 1
ATOM 825 N N . GLU A 1 113 ? -4.844 -10.780 -13.942 1.00 94.00 113 GLU A N 1
ATOM 826 C CA . GLU A 1 113 ? -5.548 -11.988 -13.470 1.00 94.00 113 GLU A CA 1
ATOM 827 C C . GLU A 1 113 ? -6.999 -11.685 -13.073 1.00 94.00 113 GLU A C 1
ATOM 829 O O . GLU A 1 113 ? -7.734 -12.593 -12.701 1.00 94.00 113 GLU A O 1
ATOM 834 N N . ALA A 1 114 ? -7.405 -10.410 -13.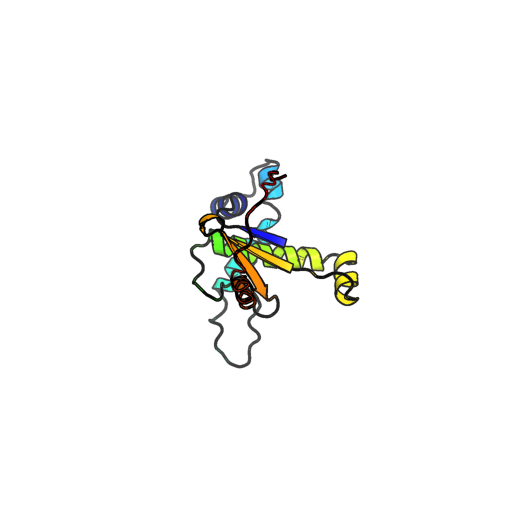108 1.00 96.38 114 ALA A N 1
ATOM 835 C CA . ALA A 1 114 ? -8.666 -9.926 -12.553 1.00 96.38 114 ALA A CA 1
ATOM 836 C C . ALA A 1 114 ? -8.920 -10.392 -11.100 1.00 96.38 114 ALA A C 1
ATOM 838 O O . ALA A 1 114 ? -10.054 -10.676 -10.716 1.00 96.38 114 ALA A O 1
ATOM 839 N N . GLN A 1 115 ? -7.868 -10.453 -10.276 1.00 97.00 115 GLN A N 1
ATOM 840 C CA . GLN A 1 115 ? -7.935 -10.964 -8.904 1.00 97.00 115 GLN A CA 1
ATOM 841 C C . GLN A 1 115 ? -7.771 -9.836 -7.879 1.00 97.00 115 GLN A C 1
ATOM 843 O O . GLN A 1 115 ? -6.785 -9.099 -7.894 1.00 97.00 115 GLN A O 1
ATOM 848 N N . ALA A 1 116 ? -8.712 -9.736 -6.938 1.00 97.69 116 ALA A N 1
ATOM 849 C CA . ALA A 1 116 ? -8.612 -8.844 -5.784 1.00 97.69 116 ALA A CA 1
ATOM 850 C C . ALA A 1 116 ? -8.042 -9.581 -4.565 1.00 97.69 116 ALA A C 1
ATOM 852 O O . ALA A 1 116 ? -8.377 -10.739 -4.326 1.00 97.69 116 ALA A O 1
ATOM 853 N N . TYR A 1 117 ? -7.234 -8.897 -3.765 1.00 98.19 117 TYR A N 1
ATOM 854 C CA . TYR A 1 117 ? -6.701 -9.394 -2.504 1.00 98.19 117 TYR A CA 1
ATOM 855 C C . TYR A 1 117 ? -6.978 -8.379 -1.397 1.00 98.19 117 TYR A C 1
ATOM 857 O O . TYR A 1 117 ? -6.735 -7.185 -1.583 1.00 98.19 117 TYR A O 1
ATOM 865 N N . MET A 1 118 ? -7.460 -8.840 -0.248 1.00 98.00 118 MET A N 1
ATOM 866 C CA . MET A 1 118 ? -7.753 -8.009 0.920 1.00 98.00 118 MET A CA 1
ATOM 867 C C . MET A 1 118 ? -6.658 -8.167 1.966 1.00 98.00 118 MET A C 1
ATOM 869 O O . MET A 1 118 ? -6.266 -9.283 2.295 1.00 98.00 118 MET A O 1
ATOM 873 N N . LEU A 1 119 ? -6.173 -7.041 2.481 1.00 97.62 119 LEU A N 1
ATOM 874 C CA . LEU A 1 119 ? -5.172 -6.996 3.538 1.00 97.62 119 LEU A CA 1
ATOM 875 C C . LEU A 1 119 ? -5.804 -7.351 4.887 1.00 97.62 119 LEU A C 1
ATOM 877 O O . LEU A 1 119 ? -6.652 -6.605 5.380 1.00 97.62 119 LEU A O 1
ATOM 881 N N . ASP A 1 120 ? -5.296 -8.393 5.536 1.00 94.50 120 ASP A N 1
ATOM 882 C CA . ASP A 1 120 ? -5.367 -8.497 6.988 1.00 94.50 120 ASP A CA 1
ATOM 883 C C . ASP A 1 120 ? -4.290 -7.599 7.610 1.00 94.50 120 ASP A C 1
ATOM 885 O O . ASP A 1 120 ? -3.086 -7.826 7.477 1.00 94.50 120 ASP A O 1
ATOM 889 N N . ARG A 1 121 ? -4.727 -6.544 8.304 1.00 88.19 121 ARG A N 1
ATOM 890 C CA . ARG A 1 121 ? -3.811 -5.551 8.879 1.00 88.19 121 ARG A CA 1
ATOM 891 C C . ARG A 1 121 ? -2.960 -6.113 10.015 1.00 88.19 121 ARG A C 1
ATOM 893 O O . ARG A 1 121 ? -1.903 -5.544 10.269 1.00 88.19 121 ARG A O 1
ATOM 900 N N . ALA A 1 122 ? -3.421 -7.159 10.703 1.00 87.00 122 ALA A N 1
ATOM 901 C CA . ALA A 1 122 ? -2.695 -7.731 11.832 1.00 87.00 122 ALA A CA 1
ATOM 902 C C . ALA A 1 122 ? -1.487 -8.547 11.363 1.00 87.00 122 ALA A C 1
ATOM 904 O O . ALA A 1 122 ? -0.394 -8.386 11.901 1.00 87.00 122 ALA A O 1
ATOM 905 N N . SER A 1 123 ? -1.677 -9.388 10.344 1.00 88.44 123 SER A N 1
ATOM 906 C CA . SER A 1 123 ? -0.611 -10.230 9.793 1.00 88.44 123 SER A CA 1
ATOM 907 C C . SER A 1 123 ? 0.204 -9.568 8.680 1.00 88.44 123 SER A C 1
ATOM 909 O O . SER A 1 123 ? 1.324 -9.995 8.422 1.00 88.44 123 SER A O 1
ATOM 911 N N . GLY A 1 124 ? -0.330 -8.545 8.002 1.00 91.19 124 GLY A N 1
ATOM 912 C CA . GLY A 1 124 ? 0.288 -7.990 6.792 1.00 91.19 124 GLY A CA 1
ATOM 913 C C . GLY A 1 124 ? 0.064 -8.844 5.537 1.00 91.19 124 GLY A C 1
ATOM 914 O O . GLY A 1 124 ? 0.629 -8.548 4.482 1.00 91.19 124 GLY A O 1
ATOM 915 N N . ILE A 1 125 ? -0.763 -9.889 5.639 1.00 95.25 125 ILE A N 1
ATOM 916 C CA . ILE A 1 125 ? -1.042 -10.830 4.556 1.00 95.25 125 ILE A CA 1
ATOM 917 C C . ILE A 1 125 ? -2.250 -10.353 3.749 1.00 95.25 125 ILE A C 1
ATOM 919 O O . ILE A 1 125 ? -3.289 -9.976 4.286 1.00 95.25 125 ILE A O 1
ATOM 923 N N . PHE A 1 126 ? -2.118 -10.409 2.431 1.00 97.56 126 PHE A N 1
ATOM 924 C CA . PHE A 1 126 ? -3.173 -10.151 1.466 1.00 97.56 126 PHE A CA 1
ATOM 925 C C . PHE A 1 126 ? -3.782 -11.480 1.006 1.00 97.56 126 PHE A C 1
ATOM 927 O O . PHE A 1 126 ? -3.149 -12.258 0.289 1.00 97.56 126 PHE A O 1
ATOM 934 N N . ALA A 1 127 ? -5.023 -11.741 1.408 1.00 96.69 127 ALA A N 1
ATOM 935 C CA . ALA A 1 127 ? -5.759 -12.946 1.040 1.00 96.69 127 ALA A CA 1
ATOM 936 C C . ALA A 1 127 ? -6.614 -12.699 -0.206 1.00 96.69 127 ALA A C 1
ATOM 938 O O . ALA A 1 127 ? -7.249 -11.649 -0.327 1.00 96.69 127 ALA A O 1
ATOM 939 N N . ALA A 1 128 ? -6.645 -13.656 -1.134 1.00 96.88 128 ALA A N 1
ATOM 940 C CA . ALA A 1 128 ? -7.461 -13.533 -2.332 1.00 96.88 128 ALA A CA 1
ATOM 941 C C . ALA A 1 128 ? -8.949 -13.475 -1.967 1.00 96.88 128 ALA A C 1
ATOM 943 O O . ALA A 1 128 ? -9.459 -14.308 -1.217 1.00 96.88 128 ALA A O 1
ATOM 944 N N . VAL A 1 129 ? -9.665 -12.512 -2.541 1.00 96.31 129 VAL A N 1
ATOM 945 C CA . VAL A 1 129 ? -11.124 -12.487 -2.479 1.00 96.31 129 VAL A CA 1
ATOM 946 C C . VAL A 1 129 ? -11.635 -13.634 -3.335 1.00 96.31 129 VAL A C 1
ATOM 948 O O . VAL A 1 129 ? -11.381 -13.691 -4.542 1.00 96.31 129 VAL A O 1
ATOM 951 N N . ARG A 1 130 ? -12.346 -14.556 -2.697 1.00 90.81 130 ARG A N 1
ATOM 952 C CA . ARG A 1 130 ? -13.065 -15.634 -3.364 1.00 90.81 130 ARG A CA 1
ATOM 953 C C . ARG A 1 130 ? -14.555 -15.299 -3.334 1.00 90.81 130 ARG A C 1
ATOM 955 O O . ARG A 1 130 ? -15.015 -14.756 -2.330 1.00 90.81 130 ARG A O 1
ATOM 962 N N . PRO A 1 131 ? -15.302 -15.568 -4.414 1.00 81.69 131 PRO A N 1
ATOM 963 C CA . PRO A 1 131 ? -16.750 -15.511 -4.336 1.00 81.69 131 PRO A CA 1
ATOM 964 C C . PRO A 1 131 ? -17.220 -16.529 -3.297 1.00 81.69 131 PRO A C 1
ATOM 966 O O . PRO A 1 131 ? -16.673 -17.634 -3.223 1.00 81.69 131 PRO A O 1
ATOM 969 N N . ASP A 1 132 ? -18.239 -16.164 -2.522 1.00 79.75 132 ASP A N 1
ATOM 970 C CA . ASP A 1 132 ? -18.951 -17.158 -1.732 1.00 79.75 132 ASP A CA 1
ATOM 971 C C . ASP A 1 132 ? -19.444 -18.264 -2.675 1.00 79.75 132 ASP A C 1
ATOM 973 O O . ASP A 1 132 ? -19.857 -17.968 -3.808 1.00 79.75 132 ASP A O 1
ATOM 977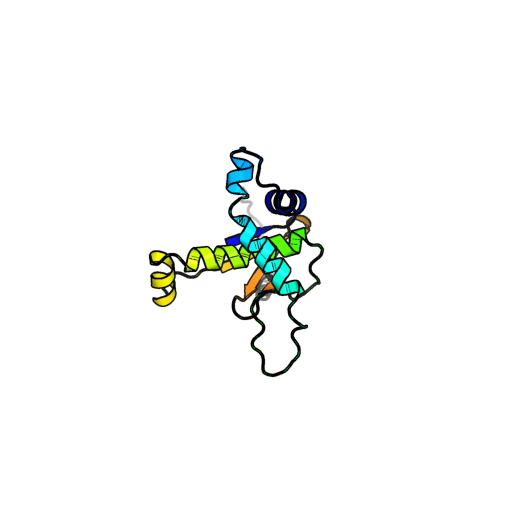 N N . PRO A 1 133 ? -19.386 -19.540 -2.252 1.00 70.06 133 PRO A N 1
ATOM 978 C CA . PRO A 1 133 ? -19.968 -20.608 -3.040 1.00 70.06 133 PRO A CA 1
ATOM 979 C C . PRO A 1 133 ? -21.424 -20.241 -3.317 1.00 70.06 133 PRO A C 1
ATOM 981 O O . PRO A 1 133 ? -22.180 -19.921 -2.396 1.00 70.06 1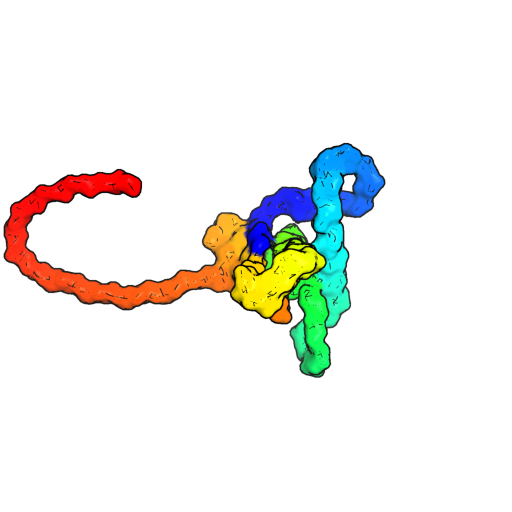33 PRO A O 1
ATOM 984 N N . ALA A 1 134 ? -21.798 -20.243 -4.598 1.00 69.56 134 ALA A N 1
ATOM 985 C CA . ALA A 1 134 ? -23.165 -19.945 -4.984 1.00 69.56 134 ALA A CA 1
ATOM 986 C C . ALA A 1 134 ? -24.108 -20.870 -4.195 1.00 69.56 134 ALA A C 1
ATOM 988 O O . ALA A 1 134 ? -23.825 -22.071 -4.094 1.00 69.56 134 ALA A O 1
ATOM 989 N N . PRO A 1 135 ? -25.211 -20.348 -3.628 1.00 72.38 135 PRO A N 1
ATOM 990 C CA . PRO A 1 135 ? -26.209 -21.209 -3.019 1.00 72.38 135 PRO A CA 1
ATOM 991 C C . PRO A 1 135 ? -26.653 -22.254 -4.054 1.00 72.38 135 PRO A C 1
ATOM 993 O O . PRO A 1 135 ? -26.734 -21.930 -5.246 1.00 72.38 135 PRO A O 1
ATOM 996 N N . PRO A 1 136 ? -26.899 -23.510 -3.635 1.00 71.94 136 PRO A N 1
ATOM 997 C CA . PRO A 1 136 ? -27.255 -24.574 -4.560 1.00 71.94 136 PRO A CA 1
ATOM 998 C C . PRO A 1 136 ? -28.446 -24.130 -5.409 1.00 71.94 136 PRO A C 1
ATOM 1000 O O . PRO A 1 136 ? -29.433 -23.606 -4.884 1.00 71.94 136 PRO A O 1
ATOM 1003 N N . ALA A 1 137 ? -28.326 -24.308 -6.727 1.00 72.88 137 ALA A N 1
ATOM 1004 C CA . ALA A 1 137 ? -29.392 -23.971 -7.656 1.00 72.88 137 ALA A CA 1
ATOM 1005 C C . ALA A 1 137 ? -30.682 -24.662 -7.196 1.00 72.88 137 ALA A C 1
ATOM 1007 O O . ALA A 1 137 ? -30.693 -25.871 -6.955 1.00 72.88 137 ALA A O 1
ATOM 1008 N N . SER A 1 138 ? -31.759 -23.886 -7.046 1.00 70.06 138 SER A N 1
ATOM 1009 C CA . SER A 1 138 ? -33.074 -24.468 -6.784 1.00 70.06 138 SER A CA 1
ATOM 1010 C C . SER A 1 138 ? -33.400 -25.451 -7.910 1.00 70.06 138 SER A C 1
ATOM 1012 O O . SER A 1 138 ? -33.107 -25.139 -9.070 1.00 70.06 138 SER A O 1
ATOM 1014 N N . PRO A 1 139 ? -33.960 -26.634 -7.597 1.00 66.69 139 PRO A N 1
ATOM 1015 C CA . PRO A 1 139 ? -34.300 -27.608 -8.621 1.00 66.69 139 PRO A CA 1
ATOM 1016 C C . PRO A 1 139 ? -35.178 -26.930 -9.670 1.00 66.69 139 PRO A C 1
ATOM 1018 O O . PRO A 1 139 ? -36.131 -26.224 -9.328 1.00 66.69 139 PRO A O 1
ATOM 1021 N N . ALA A 1 140 ? -34.809 -27.103 -10.942 1.00 65.94 140 ALA A N 1
ATOM 1022 C CA . ALA A 1 140 ? -35.580 -26.572 -12.054 1.00 65.94 140 ALA A CA 1
ATOM 1023 C C . ALA A 1 140 ? -37.044 -27.009 -11.884 1.00 65.94 140 ALA A C 1
ATOM 1025 O O . ALA A 1 140 ? -37.279 -28.177 -11.550 1.00 65.94 140 ALA A O 1
ATOM 1026 N N . PRO A 1 141 ? -38.025 -26.109 -12.078 1.00 56.78 141 PRO A N 1
ATOM 1027 C CA . PRO A 1 141 ? -39.419 -26.507 -12.030 1.00 56.78 141 PRO A CA 1
ATOM 1028 C C . PRO A 1 141 ? -39.614 -27.632 -13.044 1.00 56.78 141 PRO A C 1
ATOM 1030 O O . PRO A 1 141 ? -39.290 -27.480 -14.223 1.00 56.78 141 PRO A O 1
ATOM 1033 N N . SER A 1 142 ? -40.079 -28.785 -12.561 1.00 60.94 142 SER A N 1
ATOM 1034 C CA . SER A 1 142 ? -40.472 -29.909 -13.404 1.00 60.94 142 SER A CA 1
ATOM 1035 C C . SER A 1 142 ? -41.443 -29.376 -14.451 1.00 60.94 142 SER A C 1
ATOM 1037 O O . SER A 1 142 ? -42.511 -28.880 -14.088 1.00 60.94 142 SER A O 1
ATOM 1039 N N . GLY A 1 143 ? -41.021 -29.404 -15.717 1.00 47.44 143 GLY A N 1
ATOM 1040 C CA . GLY A 1 143 ? -41.752 -28.822 -16.834 1.00 47.44 143 GLY A CA 1
ATOM 1041 C C . GLY A 1 143 ? -43.193 -29.312 -16.856 1.00 47.44 143 GLY A C 1
ATOM 1042 O O . GLY A 1 143 ? -43.453 -30.483 -17.116 1.00 47.44 143 GLY A O 1
ATOM 1043 N N . GLY A 1 144 ? -44.122 -28.407 -16.556 1.00 47.97 144 GLY A N 1
ATOM 1044 C CA . GLY A 1 144 ? -45.512 -28.560 -16.943 1.00 47.97 144 GLY A CA 1
ATOM 1045 C C . GLY A 1 144 ? -45.626 -28.122 -18.395 1.00 47.97 144 GLY A C 1
ATOM 1046 O O . GLY A 1 144 ? -45.428 -26.945 -18.691 1.00 47.97 144 GLY A O 1
ATOM 1047 N N . ASP A 1 145 ? -45.907 -29.073 -19.281 1.00 53.38 145 ASP A N 1
ATOM 1048 C CA . ASP A 1 145 ? -46.304 -28.810 -20.663 1.00 53.38 145 ASP A CA 1
ATOM 1049 C C . ASP A 1 145 ? -47.541 -27.899 -20.665 1.00 53.38 145 ASP A C 1
ATOM 1051 O O . ASP A 1 145 ? -48.641 -28.302 -20.283 1.00 53.38 145 ASP A O 1
ATOM 1055 N N . GLY A 1 146 ? -47.356 -26.649 -21.081 1.00 49.06 146 GLY A N 1
ATOM 1056 C CA . GLY A 1 146 ? -48.426 -25.689 -21.330 1.00 49.06 146 GLY A CA 1
ATOM 1057 C C . GLY A 1 146 ? -48.082 -24.873 -22.577 1.00 49.06 146 GLY A C 1
ATOM 1058 O O . GLY A 1 146 ? -46.960 -24.368 -22.665 1.00 49.06 146 GLY A O 1
ATOM 1059 N N . PRO A 1 147 ? -48.985 -24.755 -23.569 1.00 49.91 147 PRO A N 1
ATOM 1060 C CA . PRO A 1 147 ? -48.661 -24.122 -24.839 1.00 49.91 147 PRO A CA 1
ATOM 1061 C C . PRO A 1 147 ? -48.495 -22.608 -24.662 1.00 49.91 147 PRO A C 1
ATOM 1063 O O . PRO A 1 147 ? -49.171 -21.973 -23.856 1.00 49.91 147 PRO A O 1
ATOM 1066 N N . GLY A 1 148 ? -47.529 -22.065 -25.402 1.00 47.97 148 GLY A N 1
ATOM 1067 C CA . GLY A 1 148 ? -46.877 -20.796 -25.110 1.00 47.97 148 GLY A CA 1
ATOM 1068 C C . GLY A 1 148 ? -47.683 -19.520 -25.336 1.00 47.97 148 GLY A C 1
ATOM 1069 O O . GLY A 1 148 ? -48.684 -19.486 -26.041 1.00 47.97 148 GLY A O 1
ATOM 1070 N N . THR A 1 149 ? -47.112 -18.431 -24.825 1.00 41.00 149 THR A N 1
ATOM 1071 C CA . THR A 1 149 ? -47.289 -17.075 -25.355 1.00 41.00 149 THR A CA 1
ATOM 1072 C C . THR A 1 149 ? -45.998 -16.286 -25.161 1.00 41.00 149 THR A C 1
ATOM 1074 O O . THR A 1 149 ? -45.386 -16.303 -24.095 1.00 41.00 149 THR A O 1
ATOM 1077 N N . TYR A 1 150 ? -45.586 -15.632 -26.240 1.00 47.16 150 TYR A N 1
ATOM 1078 C CA . TYR A 1 150 ? -44.369 -14.852 -26.423 1.00 47.16 150 TYR A CA 1
ATOM 1079 C C . TYR A 1 150 ? -44.369 -13.557 -25.595 1.00 47.16 150 TYR A C 1
ATOM 1081 O O . TYR A 1 150 ? -45.397 -12.894 -25.486 1.00 47.16 150 TYR A O 1
ATOM 1089 N N . GLY A 1 151 ? -43.198 -13.149 -25.099 1.00 40.53 151 GLY A N 1
ATOM 1090 C CA . GLY A 1 151 ? -42.993 -11.851 -24.452 1.00 40.53 151 GLY A CA 1
ATOM 1091 C C . GLY A 1 151 ? -41.525 -11.429 -24.468 1.00 40.53 151 GLY A C 1
ATOM 1092 O O . GLY A 1 151 ? -40.775 -11.728 -23.546 1.00 40.53 151 GLY A O 1
ATOM 1093 N N . LEU A 1 152 ? -41.118 -10.753 -25.544 1.00 47.28 152 LEU A N 1
ATOM 1094 C CA . LEU A 1 152 ? -39.880 -9.972 -25.645 1.00 47.28 152 LEU A CA 1
ATOM 1095 C C . LEU A 1 152 ? -39.844 -8.866 -24.578 1.00 47.28 152 LEU A C 1
ATOM 1097 O O . LEU A 1 152 ? -40.850 -8.189 -24.394 1.00 47.28 152 LEU A O 1
ATOM 1101 N N . THR A 1 153 ? -38.685 -8.627 -23.956 1.00 40.59 153 THR A N 1
ATOM 1102 C CA . THR A 1 153 ? -37.968 -7.323 -23.890 1.00 40.59 153 THR A CA 1
ATOM 1103 C C . THR A 1 153 ? -36.778 -7.440 -22.919 1.00 40.59 153 THR A C 1
ATOM 1105 O O . THR A 1 153 ? -36.922 -7.876 -21.786 1.00 40.59 153 THR A O 1
ATOM 1108 N N . THR A 1 154 ? -35.545 -7.397 -23.426 1.00 42.38 154 THR A N 1
ATOM 1109 C CA . THR A 1 154 ? -34.652 -6.222 -23.569 1.00 42.38 154 THR A CA 1
ATOM 1110 C C . THR A 1 154 ? -33.921 -5.874 -22.269 1.00 42.38 154 THR A C 1
ATOM 1112 O O . THR A 1 154 ? -34.510 -5.380 -21.315 1.00 42.38 154 THR A O 1
ATOM 1115 N N . LYS A 1 155 ? -32.605 -6.131 -22.275 1.00 34.41 155 LYS A N 1
ATOM 1116 C CA . LYS A 1 155 ? -31.633 -5.633 -21.294 1.00 34.41 155 LYS A CA 1
ATOM 1117 C C . LYS A 1 155 ? -31.604 -4.101 -21.313 1.00 34.41 155 LYS A C 1
ATOM 1119 O O . LYS A 1 155 ? -31.557 -3.521 -22.398 1.00 34.41 155 LYS A O 1
ATOM 1124 N N . VAL A 1 156 ? -31.547 -3.494 -20.130 1.00 47.75 156 VAL A N 1
ATOM 1125 C CA . VAL A 1 156 ? -30.980 -2.154 -19.907 1.00 47.75 156 VAL A CA 1
ATOM 1126 C C . VAL A 1 156 ? -29.641 -2.347 -19.214 1.00 47.75 156 VAL A C 1
ATOM 1128 O O . VAL A 1 156 ? -29.592 -3.220 -18.316 1.00 47.75 156 VAL A O 1
#

Secondary structure (DSSP, 8-state):
-EEETT-HHHHHHHHTTT-TT--SHHHHHHGGGHHHHHHHHHHTTSPPTT-TT----S---EESSS---SHHHHHHHHHHHHHHHHHHHSHHHHHHHHTTS-----EEEETTTTEEEEE-TTT-EEEEP-PPPPPPPPPPP---------------

Sequence (156 aa):
VCGHSGCGAMQALLASGAEPGAQTPLARWLRHGWPSLVRMARGAQDPPVGTPGTPGTGGEAALADRPVADDQERLSLVNVMQQLDHLTSHPCVSRRVAEGRLQLQGMYFHVGEAQAYMLDRASGIFAAVRPDPAPPASPAPSGGDGPGTYGLTTKV

Foldseek 3Di:
DEFEPPPVLLVCLVVVVPPPDPPDPSVVVNVVLVVLVVLQVVLVVFDDDDDPPDQRPLRFQAEDPDGQDDVSSRSRLSVLLVVVVVQCPDPVRVVCVVVVNDDDWGWYAYPVVRWIWTAPSRNSYTYTDDPDDPDPDDPDPPDDDDDDDDDDDDDD